Protein AF-A0A8J6JNQ7-F1 (afdb_monomer)

Organism: NCBI:txid2763052

Secondary structure (DSSP, 8-state):
-------SSEEEE-TTSPEEEETT-B-TT----TTS-----BGGG-TTBGGGS-SSS--SEEEB--GGGPPP--TT-GGG-------

Structure (mmCIF, N/CA/C/O backbone):
data_AF-A0A8J6JNQ7-F1
#
_entry.id   AF-A0A8J6JNQ7-F1
#
loop_
_atom_site.group_PDB
_atom_site.id
_atom_site.type_symbol
_atom_site.label_atom_id
_atom_site.label_alt_id
_atom_site.label_comp_id
_atom_site.label_asym_id
_atom_site.label_entity_id
_atom_site.label_seq_id
_atom_site.pdbx_PDB_ins_code
_atom_site.Cartn_x
_atom_site.Cartn_y
_atom_site.Cartn_z
_atom_site.occupancy
_atom_site.B_iso_or_equiv
_atom_site.auth_seq_id
_atom_site.auth_comp_id
_atom_site.auth_asym_id
_atom_site.auth_atom_id
_atom_site.pdbx_PDB_model_num
ATOM 1 N N . MET A 1 1 ? -20.662 -3.254 -17.704 1.00 38.84 1 MET A N 1
ATOM 2 C CA . MET A 1 1 ? -20.079 -2.099 -16.989 1.00 38.84 1 MET A CA 1
ATOM 3 C C . MET A 1 1 ? -18.623 -2.440 -16.722 1.00 38.84 1 MET A C 1
ATOM 5 O O . MET A 1 1 ? -18.378 -3.517 -16.200 1.00 38.84 1 MET A O 1
ATOM 9 N N . LYS A 1 2 ? -17.664 -1.634 -17.191 1.00 49.00 2 LYS A N 1
ATOM 10 C CA . LYS A 1 2 ? -16.252 -1.837 -16.840 1.00 49.00 2 LYS A CA 1
ATOM 11 C C . LYS A 1 2 ? -16.066 -1.225 -15.457 1.00 49.00 2 LYS A C 1
ATOM 13 O O . LYS A 1 2 ? -16.229 -0.020 -15.326 1.00 49.00 2 LYS A O 1
ATOM 18 N N . GLU A 1 3 ? -15.799 -2.044 -14.445 1.00 54.25 3 GLU A N 1
ATOM 19 C CA . GLU A 1 3 ? -15.280 -1.547 -13.172 1.00 54.25 3 GLU A CA 1
ATOM 20 C C . GLU A 1 3 ? -13.963 -0.825 -13.468 1.00 54.25 3 GLU A C 1
ATOM 22 O O . GLU A 1 3 ? -12.943 -1.454 -13.762 1.00 54.25 3 GLU A O 1
ATOM 27 N N . GLU A 1 4 ? -13.990 0.506 -13.457 1.00 59.44 4 GLU A N 1
ATOM 28 C CA . GLU A 1 4 ? -12.776 1.301 -13.334 1.00 59.44 4 GLU A CA 1
ATOM 29 C C . GLU A 1 4 ? -12.193 0.989 -11.960 1.00 59.44 4 GLU A C 1
ATOM 31 O O . GLU A 1 4 ? -12.606 1.531 -10.937 1.00 59.44 4 GLU A O 1
ATOM 36 N N . ARG A 1 5 ? -11.276 0.017 -11.923 1.00 64.31 5 ARG A N 1
ATOM 37 C CA . ARG A 1 5 ? -10.535 -0.306 -10.710 1.00 64.31 5 ARG A CA 1
ATOM 38 C C . ARG A 1 5 ? -9.783 0.948 -10.284 1.00 64.31 5 ARG A C 1
ATOM 40 O O . ARG A 1 5 ? -8.902 1.407 -11.008 1.00 64.31 5 ARG A O 1
ATOM 47 N N . ALA A 1 6 ? -10.140 1.462 -9.111 1.00 71.00 6 ALA A N 1
ATOM 48 C CA . ALA A 1 6 ? -9.364 2.439 -8.367 1.00 71.00 6 ALA A CA 1
ATOM 49 C C . ALA A 1 6 ? -7.877 2.053 -8.418 1.00 71.00 6 ALA A C 1
ATOM 51 O O . ALA A 1 6 ? -7.506 0.933 -8.064 1.00 71.00 6 ALA A O 1
ATOM 52 N N . ARG A 1 7 ? -7.058 2.966 -8.933 1.00 82.50 7 ARG A N 1
ATOM 53 C CA . ARG A 1 7 ? -5.634 2.794 -9.220 1.00 82.50 7 ARG A CA 1
ATOM 54 C C . ARG A 1 7 ? -4.876 3.980 -8.637 1.00 82.50 7 ARG A C 1
ATOM 56 O O . ARG A 1 7 ? -5.411 5.082 -8.553 1.00 82.50 7 ARG A O 1
ATOM 63 N N . GLY A 1 8 ? -3.656 3.739 -8.193 1.00 87.25 8 GLY A N 1
ATOM 64 C CA . GLY A 1 8 ? -2.746 4.741 -7.657 1.00 87.25 8 GLY A CA 1
ATOM 65 C C . GLY A 1 8 ? -3.187 5.389 -6.343 1.00 87.25 8 GLY A C 1
ATOM 66 O O . GLY A 1 8 ? -2.767 6.513 -6.076 1.00 87.25 8 GLY A O 1
ATOM 67 N N . MET A 1 9 ? -4.022 4.740 -5.520 1.00 91.12 9 MET A N 1
ATOM 68 C CA . MET A 1 9 ? -4.654 5.392 -4.361 1.00 91.12 9 MET A CA 1
ATO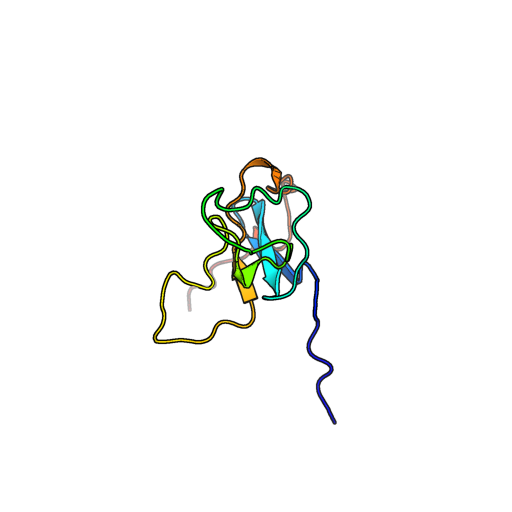M 69 C C . MET A 1 9 ? -4.635 4.572 -3.067 1.00 91.12 9 MET A C 1
ATOM 71 O O . MET A 1 9 ? -4.422 3.358 -3.059 1.00 91.12 9 MET A O 1
ATOM 75 N N . VAL A 1 10 ? -4.880 5.274 -1.958 1.00 91.62 10 VAL A N 1
ATOM 76 C CA . VAL A 1 10 ? -5.233 4.679 -0.665 1.00 91.62 10 VAL A CA 1
ATOM 77 C C . VAL A 1 10 ? -6.729 4.373 -0.694 1.00 91.62 10 VAL A C 1
ATOM 79 O O . VAL A 1 10 ? -7.533 5.264 -0.959 1.00 91.62 10 VAL A O 1
ATOM 82 N N . VAL A 1 11 ? -7.100 3.123 -0.433 1.00 91.62 11 VAL A N 1
ATOM 83 C CA . VAL A 1 11 ? -8.498 2.652 -0.453 1.00 91.62 11 VAL A CA 1
ATOM 84 C C . VAL A 1 11 ? -9.082 2.460 0.947 1.00 91.62 11 VAL A C 1
ATOM 86 O O . VAL A 1 11 ? -10.275 2.219 1.089 1.00 91.62 11 VAL A O 1
ATOM 89 N N . GLY A 1 12 ? -8.254 2.564 1.987 1.00 89.75 12 GLY A N 1
ATOM 90 C CA . GLY A 1 12 ? -8.677 2.438 3.376 1.00 89.75 12 GLY A CA 1
ATOM 91 C C . GLY A 1 12 ? -7.506 2.512 4.348 1.00 89.75 12 GLY A C 1
ATOM 92 O O . GLY A 1 12 ? -6.359 2.718 3.948 1.00 89.75 12 GLY A O 1
ATOM 93 N N . VAL A 1 13 ? -7.800 2.329 5.631 1.00 89.88 13 VAL A N 1
ATOM 94 C CA . VAL A 1 13 ? -6.821 2.299 6.722 1.00 89.88 13 VAL A CA 1
ATOM 95 C C . VAL A 1 13 ? -7.219 1.176 7.679 1.00 89.88 13 VAL A C 1
ATOM 97 O O . VAL A 1 13 ? -8.406 1.005 7.956 1.00 89.88 13 VAL A O 1
ATOM 100 N N . THR A 1 14 ? -6.249 0.391 8.147 1.00 88.50 14 THR A N 1
ATOM 101 C CA . THR A 1 14 ? -6.480 -0.633 9.174 1.00 88.50 14 THR A CA 1
ATOM 102 C C . THR A 1 14 ? -6.725 -0.002 10.549 1.00 88.50 14 THR A C 1
ATOM 104 O O . THR A 1 14 ? -6.439 1.174 10.772 1.00 88.50 14 THR A O 1
ATOM 107 N N . ASP A 1 15 ? -7.205 -0.801 11.493 1.00 84.56 15 ASP A N 1
ATOM 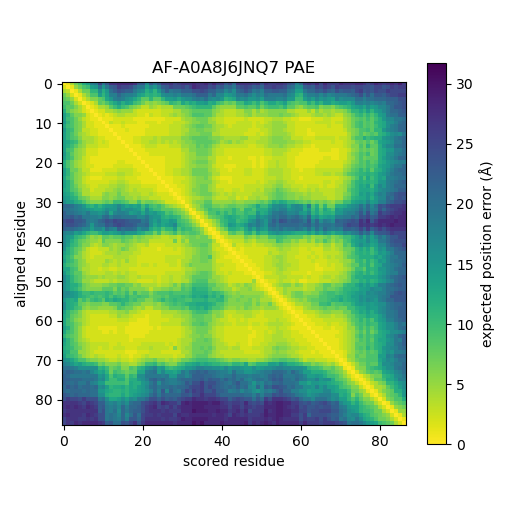108 C CA . ASP A 1 15 ? -7.292 -0.470 12.922 1.00 84.56 15 ASP A CA 1
ATOM 109 C C . ASP A 1 15 ? -5.944 -0.035 13.525 1.00 84.56 15 ASP A C 1
ATOM 111 O O . ASP A 1 15 ? -5.896 0.866 14.351 1.00 84.56 15 ASP A O 1
ATOM 115 N N . GLU A 1 16 ? -4.830 -0.599 13.053 1.00 84.31 16 GLU A N 1
ATOM 116 C CA . GLU A 1 16 ? -3.468 -0.189 13.433 1.00 84.31 16 GLU A CA 1
ATOM 117 C C . GLU A 1 16 ? -2.994 1.127 12.772 1.00 84.31 16 GLU A C 1
ATOM 119 O O . GLU A 1 16 ? -1.827 1.515 12.909 1.00 84.31 16 GLU A O 1
ATOM 124 N N . GLY A 1 17 ? -3.853 1.798 11.997 1.00 88.31 17 GLY A N 1
ATOM 125 C CA . GLY A 1 17 ? -3.515 3.016 11.261 1.00 88.31 17 GLY A CA 1
ATOM 126 C C . GLY A 1 17 ? -2.692 2.772 9.990 1.00 88.31 17 GLY A C 1
ATOM 127 O O . GLY A 1 17 ? -2.130 3.717 9.434 1.00 88.31 17 GLY A O 1
ATOM 128 N N . CYS A 1 18 ? -2.572 1.528 9.509 1.00 90.88 18 CYS A N 1
ATOM 129 C CA . CYS A 1 18 ? -1.794 1.224 8.307 1.00 90.88 18 CYS A CA 1
ATOM 130 C C . CYS A 1 18 ? -2.635 1.466 7.038 1.00 90.88 18 CYS A C 1
ATOM 132 O O . CYS A 1 18 ? -3.715 0.886 6.911 1.00 90.88 18 CYS A O 1
ATOM 134 N N . PRO A 1 19 ? -2.170 2.270 6.064 1.00 91.94 19 PRO A N 1
ATOM 135 C CA . PRO A 1 19 ? -2.908 2.485 4.821 1.00 91.94 19 PRO A CA 1
ATOM 136 C C . PRO A 1 19 ? -3.045 1.201 3.998 1.00 91.94 19 PRO A C 1
ATOM 138 O O . PRO A 1 19 ? -2.075 0.459 3.830 1.00 91.94 19 PRO A O 1
ATOM 141 N N . ILE A 1 20 ? -4.219 0.979 3.416 1.00 92.62 20 ILE A N 1
ATOM 142 C CA . ILE A 1 20 ? -4.465 -0.043 2.396 1.00 92.62 20 ILE A CA 1
ATOM 143 C C . ILE A 1 20 ? -4.312 0.639 1.035 1.00 92.62 20 ILE A C 1
ATOM 145 O O . ILE A 1 20 ? -5.029 1.592 0.734 1.00 92.62 20 ILE A O 1
ATOM 149 N N . VAL A 1 21 ? -3.359 0.185 0.227 1.00 92.94 21 VAL A N 1
ATOM 150 C CA . VAL A 1 21 ? -2.924 0.847 -1.013 1.00 92.94 21 VAL A CA 1
ATOM 151 C C . VAL A 1 21 ? -3.058 -0.077 -2.214 1.00 92.94 21 VAL A C 1
ATOM 153 O O . VAL A 1 21 ? -2.922 -1.293 -2.072 1.00 92.94 21 VAL A O 1
ATOM 156 N N . THR A 1 22 ? -3.289 0.484 -3.399 1.00 93.56 22 THR A N 1
ATOM 157 C CA . THR A 1 22 ? -3.245 -0.265 -4.667 1.00 93.56 22 THR A CA 1
ATOM 158 C C . THR A 1 22 ? -1.803 -0.554 -5.099 1.00 93.56 22 THR A C 1
ATOM 160 O O . THR A 1 22 ? -0.857 0.077 -4.619 1.00 93.56 22 THR A O 1
ATOM 163 N N . GLU A 1 23 ? -1.610 -1.538 -5.982 1.00 89.62 23 GLU A N 1
ATOM 164 C CA . GLU A 1 23 ? -0.278 -1.971 -6.455 1.00 89.62 23 GLU A CA 1
ATOM 165 C C . GLU A 1 23 ? 0.560 -0.842 -7.071 1.00 89.62 23 GLU A C 1
ATOM 167 O O . GLU A 1 23 ? 1.769 -0.756 -6.854 1.00 89.62 23 GLU A O 1
ATOM 172 N N . ASP A 1 24 ? -0.108 0.082 -7.746 1.00 89.75 24 ASP A N 1
ATOM 173 C CA . ASP A 1 24 ? 0.452 1.228 -8.449 1.00 89.75 24 ASP A CA 1
ATOM 174 C C . ASP A 1 24 ? 0.466 2.522 -7.612 1.00 89.75 24 ASP A C 1
ATOM 176 O O . ASP A 1 24 ? 0.843 3.585 -8.106 1.00 89.75 24 ASP A O 1
ATOM 180 N N . TYR A 1 25 ? 0.082 2.464 -6.330 1.00 91.50 25 TYR A N 1
ATOM 181 C CA . TYR A 1 25 ? 0.142 3.626 -5.440 1.00 91.50 25 TYR A CA 1
ATOM 182 C C . TYR A 1 25 ? 1.574 4.164 -5.324 1.00 91.50 25 TYR A C 1
ATOM 184 O O . TYR A 1 25 ? 2.500 3.434 -4.965 1.00 91.50 25 TYR A O 1
ATOM 192 N N . SER A 1 26 ? 1.753 5.458 -5.594 1.00 89.56 26 SER A N 1
ATOM 193 C CA . SER A 1 26 ? 3.050 6.134 -5.499 1.00 89.56 26 SER A CA 1
ATOM 194 C C . SER A 1 26 ? 3.314 6.574 -4.059 1.00 89.56 26 SER A C 1
ATOM 196 O O . SER A 1 26 ? 2.763 7.566 -3.582 1.00 89.56 26 SER A O 1
ATOM 198 N N . CYS A 1 27 ? 4.145 5.815 -3.345 1.00 86.06 27 CYS A N 1
ATOM 199 C CA . CYS A 1 27 ? 4.384 6.022 -1.917 1.00 86.06 27 CYS A CA 1
ATOM 200 C C . CYS A 1 27 ? 5.189 7.313 -1.647 1.00 86.06 27 CYS A C 1
ATOM 202 O O . CYS A 1 27 ? 6.321 7.422 -2.126 1.00 86.06 27 CYS A O 1
ATOM 204 N N . PRO A 1 28 ? 4.696 8.256 -0.816 1.00 83.75 28 PRO A N 1
ATOM 205 C CA . PRO A 1 28 ? 5.441 9.473 -0.472 1.00 83.75 28 PRO A CA 1
ATOM 206 C C . PRO A 1 28 ? 6.751 9.182 0.271 1.00 83.75 28 PRO A C 1
ATOM 208 O O . PRO A 1 28 ? 7.774 9.806 0.006 1.00 83.75 28 PRO A O 1
ATOM 211 N N . SER A 1 29 ? 6.735 8.179 1.152 1.00 85.56 29 SER A N 1
ATOM 212 C CA . SER A 1 29 ? 7.894 7.723 1.934 1.00 85.56 29 SER A CA 1
ATOM 213 C C . SER A 1 29 ? 8.700 6.628 1.222 1.00 85.56 29 SER A C 1
ATOM 215 O O . SER A 1 29 ? 9.330 5.782 1.866 1.00 85.56 29 SER A O 1
ATOM 217 N N . TRP A 1 30 ? 8.636 6.583 -0.114 1.00 80.75 30 TRP A N 1
ATOM 218 C CA . TRP A 1 30 ? 9.342 5.590 -0.913 1.00 80.75 30 TRP A CA 1
ATOM 219 C C . TRP A 1 30 ? 10.843 5.611 -0.611 1.00 80.75 30 TRP A C 1
ATOM 221 O O . TRP A 1 30 ? 11.549 6.585 -0.864 1.00 80.75 30 TRP A O 1
ATOM 231 N N . THR A 1 31 ? 11.338 4.486 -0.103 1.00 73.25 31 THR A N 1
ATOM 232 C CA . THR A 1 31 ? 12.763 4.234 0.104 1.00 73.25 31 THR A CA 1
ATOM 233 C C . THR A 1 31 ? 13.099 2.985 -0.687 1.00 73.25 31 THR A C 1
ATOM 235 O O . THR A 1 31 ? 12.921 1.862 -0.212 1.00 73.25 31 THR A O 1
ATOM 238 N N . GLY A 1 32 ? 13.490 3.187 -1.947 1.00 67.62 32 GLY A N 1
ATOM 239 C CA . GLY A 1 32 ? 13.807 2.088 -2.853 1.00 67.62 32 GLY A CA 1
ATOM 240 C C . GLY A 1 32 ? 14.812 1.123 -2.227 1.00 67.62 32 GLY A C 1
ATOM 241 O O . GLY A 1 32 ? 15.657 1.505 -1.413 1.00 67.62 32 GLY A O 1
ATOM 242 N N . SER A 1 33 ? 14.735 -0.153 -2.594 1.00 60.97 33 SER A N 1
ATOM 243 C CA . SER A 1 33 ? 15.787 -1.098 -2.240 1.00 60.97 33 SER A CA 1
ATOM 244 C C . SER A 1 33 ? 17.045 -0.676 -2.998 1.00 60.97 33 SER A C 1
ATOM 246 O O . SER A 1 33 ? 17.086 -0.826 -4.217 1.00 60.97 33 SER A O 1
ATOM 248 N N . GLY A 1 34 ? 18.048 -0.127 -2.310 1.00 60.56 34 GLY A N 1
ATOM 249 C CA . GLY A 1 34 ? 19.270 0.458 -2.891 1.00 60.56 34 GLY A CA 1
ATOM 250 C C . GLY A 1 34 ? 20.174 -0.484 -3.710 1.00 60.56 34 GLY A C 1
ATOM 251 O O . GLY A 1 34 ? 21.362 -0.217 -3.835 1.00 60.56 34 GLY A O 1
ATOM 252 N N . ARG A 1 35 ? 19.650 -1.597 -4.239 1.00 59.47 35 ARG A N 1
ATOM 253 C CA . ARG A 1 35 ? 20.341 -2.593 -5.070 1.00 59.47 35 ARG A CA 1
ATOM 254 C C . ARG A 1 35 ? 19.588 -2.951 -6.368 1.00 59.47 35 ARG A C 1
ATOM 256 O O . ARG A 1 35 ? 19.786 -4.043 -6.888 1.00 59.47 35 ARG A O 1
ATOM 263 N N . GLY A 1 36 ? 18.741 -2.074 -6.918 1.00 60.28 36 GLY A N 1
ATOM 264 C CA . GLY A 1 36 ? 18.052 -2.360 -8.187 1.00 60.28 36 GLY A CA 1
ATOM 265 C C . GLY A 1 36 ? 17.419 -1.158 -8.898 1.00 60.28 36 GLY A C 1
ATOM 266 O O . GLY A 1 36 ? 17.181 -0.118 -8.291 1.00 60.28 36 GLY A O 1
ATOM 267 N N . LEU A 1 37 ? 17.132 -1.351 -10.194 1.00 52.19 37 LEU A N 1
ATOM 268 C CA . LEU A 1 37 ? 16.575 -0.411 -11.190 1.00 52.19 37 LEU A CA 1
ATOM 269 C C . LEU A 1 37 ? 15.127 0.061 -10.931 1.00 52.19 37 LEU A C 1
ATOM 271 O O . LEU A 1 37 ? 14.417 0.428 -11.864 1.00 52.19 37 LEU A O 1
ATOM 275 N N . SER A 1 38 ? 14.633 0.070 -9.699 1.00 56.91 38 SER A N 1
ATOM 276 C CA . SER A 1 38 ? 13.256 0.506 -9.450 1.00 56.91 38 SER A CA 1
ATOM 277 C C . SER A 1 38 ? 13.224 2.012 -9.181 1.00 56.91 38 SER A C 1
ATOM 279 O O . SER A 1 38 ? 12.969 2.452 -8.065 1.00 56.91 38 SER A O 1
ATOM 281 N N . ALA A 1 39 ? 13.481 2.813 -10.226 1.00 62.78 39 ALA A N 1
ATOM 282 C CA . ALA A 1 39 ? 13.130 4.243 -10.257 1.00 62.78 39 ALA A CA 1
ATOM 283 C C . ALA A 1 39 ? 11.605 4.465 -10.137 1.00 62.78 39 ALA A C 1
ATOM 285 O O . ALA A 1 39 ? 11.138 5.573 -9.877 1.00 62.78 39 ALA A O 1
ATOM 286 N N . VAL A 1 40 ? 10.840 3.387 -10.316 1.00 74.50 40 VAL A N 1
ATOM 287 C CA . VAL A 1 40 ? 9.392 3.311 -10.169 1.00 74.50 40 VAL A CA 1
ATOM 288 C C . VAL A 1 40 ? 9.015 3.395 -8.687 1.00 74.50 40 VAL A C 1
ATOM 290 O O . VAL A 1 40 ? 9.477 2.593 -7.878 1.00 74.50 40 VAL A O 1
ATOM 293 N N . ARG A 1 41 ? 8.168 4.369 -8.335 1.00 80.38 41 ARG A N 1
ATOM 294 C CA . ARG A 1 41 ? 7.712 4.636 -6.954 1.00 80.38 41 ARG A CA 1
ATOM 295 C C . ARG A 1 41 ? 6.446 3.866 -6.554 1.00 80.38 41 ARG A C 1
ATOM 297 O O . ARG A 1 41 ? 5.857 4.152 -5.513 1.00 80.38 41 ARG A O 1
ATOM 304 N N . GLU A 1 42 ? 6.029 2.910 -7.377 1.00 85.88 42 GLU A N 1
ATOM 305 C CA . GLU A 1 42 ? 4.847 2.078 -7.151 1.00 85.88 42 GLU A CA 1
ATOM 306 C C . GLU A 1 42 ? 5.042 1.156 -5.946 1.00 85.88 42 GLU A C 1
ATOM 308 O O . GLU A 1 42 ? 6.070 0.484 -5.795 1.00 85.88 42 GLU A O 1
ATOM 313 N N . CYS A 1 43 ? 4.023 1.088 -5.094 1.00 87.56 43 CYS A N 1
ATOM 314 C CA . CYS A 1 43 ? 4.044 0.315 -3.864 1.00 87.56 43 CYS A CA 1
ATOM 315 C C . CYS A 1 43 ? 4.277 -1.184 -4.090 1.00 87.56 43 CYS A C 1
ATOM 317 O O . CYS A 1 43 ? 4.825 -1.827 -3.197 1.00 87.56 43 CYS A O 1
ATOM 319 N N . TRP A 1 44 ? 3.975 -1.727 -5.272 1.00 86.19 44 TRP A N 1
ATOM 320 C CA . TRP A 1 44 ? 4.341 -3.086 -5.687 1.00 86.19 44 TRP A CA 1
ATOM 321 C C . TRP A 1 44 ? 5.825 -3.427 -5.472 1.00 86.19 44 TRP A C 1
ATOM 323 O O . TRP A 1 44 ? 6.179 -4.559 -5.131 1.00 86.19 44 TRP A O 1
ATOM 333 N N . TYR A 1 45 ? 6.710 -2.445 -5.651 1.00 83.38 45 TYR A N 1
ATOM 334 C CA . TYR A 1 45 ? 8.152 -2.612 -5.479 1.00 83.38 45 TYR A CA 1
ATOM 335 C C . TYR A 1 45 ? 8.623 -2.275 -4.051 1.00 83.38 45 TYR A C 1
ATOM 337 O O . TYR A 1 45 ? 9.808 -2.406 -3.738 1.00 83.38 45 TYR A O 1
ATOM 345 N N . CYS A 1 46 ? 7.729 -1.798 -3.180 1.00 82.88 46 CYS A N 1
ATOM 346 C CA . CYS A 1 46 ? 8.086 -1.289 -1.860 1.00 82.88 46 CYS A CA 1
ATOM 347 C C . CYS A 1 46 ? 8.352 -2.438 -0.890 1.00 82.88 46 CYS A C 1
ATOM 349 O O . CYS A 1 46 ? 7.509 -3.312 -0.709 1.00 82.88 46 CYS A O 1
ATOM 351 N N . LYS A 1 47 ? 9.464 -2.375 -0.147 1.00 85.06 47 LYS A N 1
ATOM 352 C CA . LYS A 1 47 ? 9.773 -3.350 0.918 1.00 85.06 47 LYS A CA 1
ATOM 353 C C . LYS A 1 47 ? 8.757 -3.365 2.071 1.00 85.06 47 LYS A C 1
ATOM 355 O O . LYS A 1 47 ? 8.729 -4.316 2.842 1.00 85.06 47 LYS A O 1
ATOM 360 N N . TYR A 1 48 ? 7.984 -2.288 2.232 1.00 87.44 48 TYR A N 1
ATOM 361 C CA . TYR A 1 48 ? 6.972 -2.155 3.285 1.00 87.44 48 TYR A CA 1
ATOM 362 C C . TYR A 1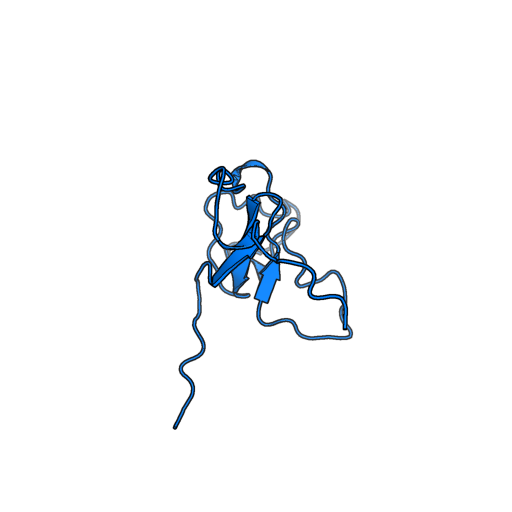 48 ? 5.575 -2.601 2.847 1.00 87.44 48 TYR A C 1
ATOM 364 O O . TYR A 1 48 ? 4.678 -2.635 3.686 1.00 87.44 48 TYR A 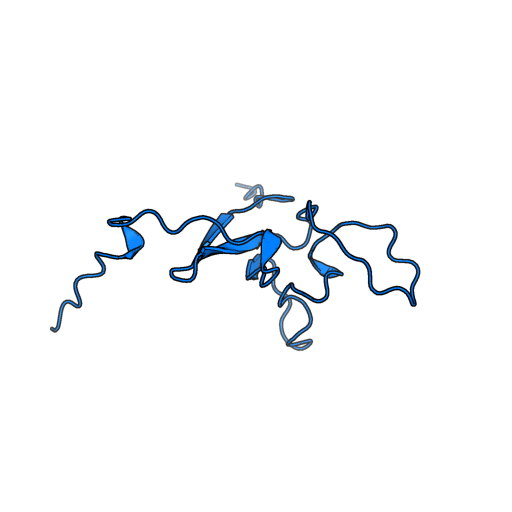O 1
ATOM 372 N N . ALA A 1 49 ? 5.366 -2.865 1.557 1.00 87.88 49 ALA A N 1
ATOM 373 C CA . ALA A 1 49 ? 4.082 -3.309 1.041 1.00 87.88 49 ALA A CA 1
ATOM 374 C C . ALA A 1 49 ? 4.054 -4.837 0.940 1.00 87.88 49 ALA A C 1
ATOM 376 O O . ALA A 1 49 ? 5.055 -5.479 0.619 1.00 87.88 49 ALA A O 1
ATOM 377 N N . ASP A 1 50 ? 2.887 -5.424 1.189 1.00 86.81 50 ASP A N 1
ATOM 378 C CA . ASP A 1 50 ? 2.746 -6.878 1.309 1.00 86.81 50 ASP A CA 1
ATOM 379 C C . ASP A 1 50 ? 2.593 -7.596 -0.049 1.00 86.81 50 ASP A C 1
ATOM 381 O O . ASP A 1 50 ? 2.523 -8.823 -0.082 1.00 86.81 50 ASP A O 1
ATOM 385 N N . PHE A 1 51 ? 2.621 -6.860 -1.170 1.00 86.12 51 PHE A N 1
ATOM 386 C CA . PHE A 1 51 ? 2.414 -7.372 -2.535 1.00 86.12 51 PHE A CA 1
ATOM 387 C C . PHE A 1 51 ? 3.262 -8.596 -2.906 1.00 86.12 51 PHE A C 1
ATOM 389 O O . PHE A 1 51 ? 2.805 -9.447 -3.660 1.00 86.12 51 PHE A O 1
ATOM 396 N N . ARG A 1 52 ? 4.487 -8.708 -2.375 1.00 75.94 52 ARG A N 1
ATOM 397 C CA . ARG A 1 52 ? 5.424 -9.804 -2.692 1.00 75.94 52 ARG A CA 1
ATOM 398 C C . ARG A 1 52 ? 5.623 -10.821 -1.570 1.00 75.94 52 ARG A C 1
ATOM 400 O O 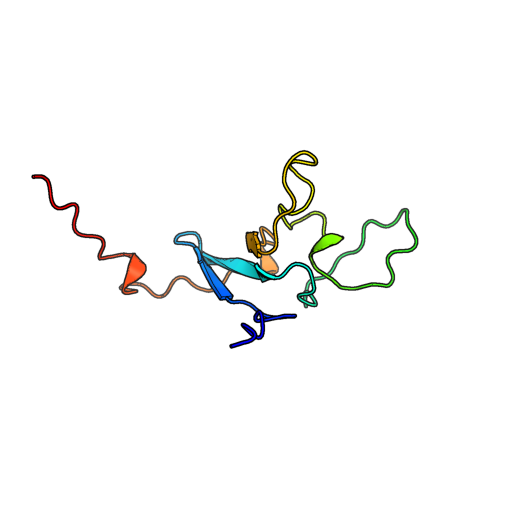. ARG A 1 52 ? 6.477 -11.692 -1.696 1.00 75.94 52 ARG A O 1
ATOM 407 N N . LYS A 1 53 ? 4.868 -10.736 -0.469 1.00 76.94 53 LYS A N 1
ATOM 408 C CA . LYS A 1 53 ? 4.989 -11.716 0.628 1.00 76.94 53 LYS A CA 1
ATOM 409 C C . LYS A 1 53 ? 4.542 -13.119 0.220 1.00 76.94 53 LYS A C 1
ATOM 411 O O . LYS A 1 53 ? 4.981 -14.095 0.819 1.00 76.94 53 LYS A O 1
ATOM 416 N N . ARG A 1 54 ? 3.673 -13.206 -0.784 1.00 73.06 54 ARG A N 1
ATOM 417 C CA . ARG A 1 54 ? 3.145 -14.438 -1.362 1.00 73.06 54 ARG A CA 1
ATOM 418 C C . ARG A 1 54 ? 3.155 -14.294 -2.876 1.00 73.06 54 ARG A C 1
ATOM 420 O O . ARG A 1 54 ? 2.510 -13.400 -3.404 1.00 73.06 54 ARG A O 1
ATOM 427 N N . THR A 1 55 ? 3.932 -15.122 -3.566 1.00 70.75 55 THR A N 1
ATOM 428 C CA . THR A 1 55 ? 4.041 -15.092 -5.037 1.00 70.75 55 THR A CA 1
ATOM 429 C C . THR A 1 55 ? 3.004 -15.978 -5.722 1.00 70.75 55 THR A C 1
ATOM 431 O O . THR A 1 55 ? 2.885 -15.948 -6.941 1.00 70.75 55 THR A O 1
ATOM 434 N N . ASP A 1 56 ? 2.259 -16.763 -4.946 1.00 82.00 56 ASP A N 1
ATOM 435 C CA . ASP A 1 56 ? 1.177 -17.638 -5.393 1.00 82.00 56 ASP A CA 1
ATOM 436 C C . ASP A 1 56 ? -0.156 -16.898 -5.598 1.00 82.00 56 ASP A C 1
ATOM 438 O O . ASP A 1 56 ? -1.060 -17.431 -6.235 1.00 82.00 56 ASP A O 1
ATOM 442 N N . VAL A 1 57 ? -0.278 -15.665 -5.092 1.00 78.56 57 VAL A N 1
ATOM 443 C CA . VAL A 1 57 ? -1.490 -14.844 -5.198 1.00 78.56 57 VAL A CA 1
ATOM 444 C C . VAL A 1 57 ? -1.130 -13.442 -5.678 1.00 78.56 57 VAL A C 1
ATOM 446 O O . VAL A 1 57 ? -0.370 -12.728 -5.029 1.00 78.56 57 VAL A O 1
ATOM 449 N N . THR A 1 58 ? -1.714 -13.014 -6.798 1.00 80.00 58 THR A N 1
ATOM 450 C CA . THR A 1 58 ? -1.608 -11.624 -7.257 1.00 80.00 58 THR A CA 1
ATOM 451 C C . THR A 1 58 ? -2.566 -10.745 -6.457 1.00 80.00 58 THR A C 1
ATOM 453 O O . THR A 1 58 ? -3.784 -10.872 -6.575 1.00 80.00 58 THR A O 1
ATOM 456 N N . LEU A 1 59 ? -2.019 -9.849 -5.637 1.00 85.88 59 LEU A N 1
ATOM 457 C CA . LEU A 1 59 ? -2.789 -8.895 -4.842 1.00 85.88 59 LEU A CA 1
ATOM 458 C C . LEU A 1 59 ? -2.934 -7.566 -5.592 1.00 85.88 59 LEU A C 1
ATOM 460 O O . LEU A 1 59 ? -1.933 -6.969 -5.969 1.00 85.88 59 LEU A O 1
ATOM 464 N N . SER A 1 60 ? -4.162 -7.064 -5.748 1.00 88.56 60 SER A N 1
ATOM 465 C CA . SER A 1 60 ? -4.417 -5.721 -6.302 1.00 88.56 60 SER A CA 1
ATOM 466 C C . SER A 1 60 ? -4.387 -4.613 -5.243 1.00 88.56 60 SER A C 1
ATOM 468 O O . SER A 1 60 ? -4.287 -3.434 -5.574 1.00 88.56 60 SER A O 1
ATOM 470 N N . VAL A 1 61 ? -4.476 -4.990 -3.964 1.00 91.69 61 VAL A N 1
ATOM 471 C CA . VAL A 1 61 ? -4.355 -4.103 -2.800 1.00 91.69 61 VAL A CA 1
ATOM 472 C C . VAL A 1 61 ? -3.462 -4.746 -1.744 1.00 91.69 61 VAL A C 1
ATOM 474 O O . VAL A 1 61 ? -3.444 -5.969 -1.604 1.00 91.69 61 VAL A O 1
ATOM 477 N N . SER A 1 62 ? -2.724 -3.941 -0.985 1.00 91.94 62 SER A N 1
ATOM 478 C CA . SER A 1 62 ? -1.931 -4.430 0.144 1.00 91.94 62 SER A CA 1
ATOM 479 C C . SER A 1 62 ? -1.880 -3.423 1.288 1.00 91.94 62 SER A C 1
ATOM 481 O O . SER A 1 62 ? -2.175 -2.243 1.116 1.00 91.94 62 SER A O 1
ATOM 483 N N . ILE A 1 63 ? -1.490 -3.897 2.470 1.00 92.06 63 ILE A N 1
ATOM 484 C CA . ILE A 1 63 ? -1.272 -3.046 3.640 1.00 92.06 63 ILE A CA 1
ATOM 485 C C . ILE A 1 63 ? 0.132 -2.435 3.543 1.00 92.06 63 ILE A C 1
ATOM 487 O O . ILE A 1 63 ? 1.133 -3.154 3.489 1.00 92.06 63 ILE A O 1
ATOM 491 N N . CYS A 1 64 ? 0.216 -1.105 3.541 1.00 90.81 64 CYS A N 1
ATOM 492 C CA . CYS A 1 64 ? 1.466 -0.368 3.654 1.00 90.81 64 CYS A CA 1
ATOM 493 C C . CYS A 1 64 ? 1.915 -0.342 5.118 1.00 90.81 64 CYS A C 1
ATOM 495 O O . CYS A 1 64 ? 1.322 0.335 5.954 1.00 90.81 64 CYS A O 1
ATOM 497 N N . ARG A 1 65 ? 3.012 -1.035 5.430 1.00 89.94 65 ARG A N 1
ATOM 498 C CA . ARG A 1 65 ? 3.572 -1.103 6.791 1.00 89.94 65 ARG A CA 1
ATOM 499 C C . ARG A 1 65 ? 4.668 -0.070 7.052 1.00 89.94 65 ARG A C 1
ATOM 501 O O . ARG A 1 65 ? 5.437 -0.219 7.999 1.00 89.94 65 ARG A O 1
ATOM 508 N N . CYS A 1 66 ? 4.794 0.953 6.203 1.00 89.50 66 CYS A N 1
ATOM 509 C CA . CYS A 1 66 ? 5.785 2.007 6.398 1.00 89.50 66 CYS A CA 1
ATOM 510 C C . CYS A 1 66 ? 5.396 2.830 7.639 1.00 89.50 66 CYS A C 1
ATOM 512 O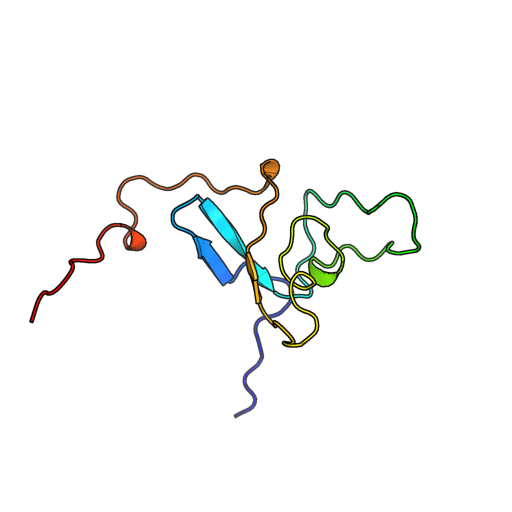 O . CYS A 1 66 ? 4.325 3.437 7.619 1.00 89.50 66 CYS A O 1
ATOM 514 N N . PRO A 1 67 ? 6.230 2.899 8.697 1.00 88.75 67 PRO A N 1
ATOM 515 C CA . PRO A 1 67 ? 5.856 3.593 9.933 1.00 88.75 67 PRO A CA 1
ATOM 516 C C . PRO A 1 67 ? 5.503 5.069 9.722 1.00 88.75 67 PRO A C 1
ATOM 518 O O . PRO A 1 67 ? 4.604 5.583 10.374 1.00 88.75 67 PRO A O 1
ATOM 521 N N . VAL A 1 68 ? 6.169 5.727 8.769 1.00 89.38 68 VAL A N 1
ATOM 522 C CA . VAL A 1 68 ? 5.977 7.151 8.441 1.00 89.38 68 VAL A CA 1
ATOM 523 C C . VAL A 1 68 ? 4.638 7.413 7.743 1.00 89.38 68 VAL A C 1
ATOM 525 O O . VAL A 1 68 ? 4.122 8.521 7.799 1.00 89.38 68 VAL A O 1
ATOM 528 N N . ASN A 1 69 ? 4.053 6.394 7.106 1.00 88.19 69 ASN A N 1
ATOM 529 C CA . ASN A 1 69 ? 2.767 6.514 6.421 1.00 88.19 69 ASN A CA 1
ATOM 530 C C . ASN A 1 69 ? 1.581 6.130 7.312 1.00 88.19 69 ASN A C 1
ATOM 532 O O . ASN A 1 69 ? 0.457 6.097 6.817 1.00 88.19 69 ASN A O 1
ATOM 536 N N . ARG A 1 70 ? 1.802 5.784 8.587 1.00 88.88 70 ARG A N 1
ATOM 537 C CA . ARG A 1 70 ? 0.694 5.456 9.485 1.00 88.88 70 ARG A CA 1
ATOM 538 C C . ARG A 1 70 ? -0.207 6.676 9.643 1.00 88.88 70 ARG A C 1
ATOM 540 O O . ARG A 1 70 ? 0.258 7.752 10.013 1.00 88.88 70 ARG A O 1
ATOM 547 N N . ALA A 1 71 ? -1.489 6.496 9.357 1.00 83.00 71 ALA A N 1
ATOM 548 C CA . ALA A 1 71 ? -2.488 7.504 9.647 1.00 83.00 71 ALA A CA 1
ATOM 549 C C . ALA A 1 71 ? -2.732 7.542 11.160 1.00 83.00 71 ALA A C 1
ATOM 551 O O . ALA A 1 71 ? -2.682 6.510 11.835 1.00 83.00 71 ALA A O 1
ATOM 552 N N . ALA A 1 72 ? -3.008 8.732 11.695 1.00 72.38 72 ALA A N 1
ATOM 553 C CA . ALA A 1 72 ? -3.521 8.836 13.050 1.00 72.38 72 ALA A CA 1
ATOM 554 C C . ALA A 1 72 ? -4.852 8.077 13.109 1.00 72.38 72 ALA A C 1
ATOM 556 O O . ALA A 1 72 ? -5.774 8.381 12.351 1.00 72.38 72 ALA A O 1
ATOM 557 N N . ILE A 1 73 ? -4.938 7.082 13.991 1.00 65.44 73 ILE A N 1
ATOM 558 C CA . ILE A 1 73 ? -6.208 6.426 14.283 1.00 65.44 73 ILE A CA 1
ATOM 559 C C . ILE A 1 73 ? -7.072 7.496 14.948 1.00 65.44 73 ILE A C 1
ATOM 561 O O . ILE A 1 73 ? -6.738 7.989 16.030 1.00 65.44 73 ILE A O 1
ATOM 565 N N . LEU A 1 74 ? -8.143 7.909 14.273 1.00 58.38 74 LEU A N 1
ATOM 566 C CA . LEU A 1 74 ? -9.152 8.745 14.904 1.00 58.38 74 LEU A CA 1
ATOM 567 C C . LEU A 1 74 ? -9.778 7.895 16.010 1.00 58.38 74 LEU A C 1
ATOM 569 O O . LEU A 1 74 ? -10.389 6.865 15.718 1.00 58.38 74 LEU A O 1
ATOM 573 N N . ARG A 1 75 ? -9.582 8.302 17.270 1.00 55.16 75 ARG A N 1
ATOM 574 C CA . ARG 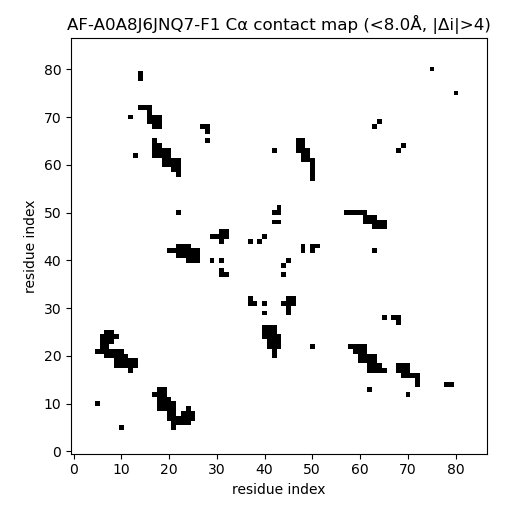A 1 75 ? -10.351 7.745 18.390 1.00 55.16 75 ARG A CA 1
ATOM 575 C C . ARG A 1 75 ? -11.835 7.843 18.018 1.00 55.16 75 ARG A C 1
ATOM 577 O O . ARG A 1 75 ? -12.233 8.848 17.428 1.00 55.16 75 ARG A O 1
ATOM 584 N N . ASP A 1 76 ? -12.598 6.784 18.285 1.00 59.34 76 ASP A N 1
ATOM 585 C CA . ASP A 1 76 ? -14.028 6.674 17.962 1.00 59.34 76 ASP A CA 1
ATOM 586 C C . ASP A 1 76 ? -14.378 6.497 16.465 1.00 59.34 76 ASP A C 1
ATOM 588 O O . ASP A 1 76 ? -15.522 6.741 16.065 1.00 59.34 76 ASP A O 1
ATOM 592 N N . SER A 1 77 ? -13.435 6.074 15.608 1.00 56.16 77 SER A N 1
ATOM 593 C CA . SER A 1 77 ? -13.757 5.781 14.199 1.00 56.16 77 SER A CA 1
ATOM 594 C C . SER A 1 77 ? -14.820 4.678 14.071 1.00 56.16 77 SER A C 1
ATOM 596 O O . SER A 1 77 ? -14.858 3.744 14.869 1.00 56.16 77 SER A O 1
ATOM 598 N N . GLU A 1 78 ? -15.666 4.745 13.039 1.00 56.94 78 GLU A N 1
ATOM 599 C CA . GLU A 1 78 ? -16.741 3.764 12.781 1.00 56.94 78 GLU A CA 1
ATOM 600 C C . GLU A 1 78 ? -16.229 2.307 12.708 1.00 56.94 78 GLU A C 1
ATOM 602 O O . GLU A 1 78 ? -16.964 1.382 13.042 1.00 56.94 78 GLU A O 1
ATOM 607 N N . ASN A 1 79 ? -14.951 2.101 12.357 1.00 51.47 79 ASN A N 1
ATOM 608 C CA . ASN A 1 79 ? -14.295 0.787 12.338 1.00 51.47 79 ASN A CA 1
ATOM 609 C C . ASN A 1 79 ? -14.052 0.190 13.741 1.00 51.47 79 ASN A C 1
ATOM 611 O O . ASN A 1 79 ? -13.840 -1.013 13.849 1.00 51.47 79 ASN A O 1
ATOM 615 N N . GLU A 1 80 ? -14.080 0.993 14.811 1.00 49.16 80 GLU A N 1
ATOM 616 C CA . GLU A 1 80 ? -13.966 0.526 16.204 1.00 49.16 80 GLU A CA 1
ATOM 617 C C . GLU A 1 80 ? -15.288 -0.082 16.707 1.00 49.16 80 GLU A C 1
ATOM 619 O O . GLU A 1 80 ? -15.301 -0.957 17.571 1.00 49.16 80 GLU A O 1
ATOM 624 N N . LYS A 1 81 ? -16.422 0.327 16.124 1.00 49.78 81 LYS A N 1
ATOM 625 C CA . LYS A 1 81 ? -17.771 -0.065 16.559 1.00 49.78 81 LYS A CA 1
ATOM 626 C C . LYS A 1 81 ? -18.264 -1.358 15.913 1.00 49.78 81 LYS A C 1
ATOM 628 O O . LYS A 1 81 ? -19.462 -1.501 15.660 1.00 49.78 81 LYS A O 1
ATOM 633 N N . GLN A 1 82 ? -17.379 -2.317 15.641 1.00 48.97 82 GLN A N 1
ATOM 634 C CA . GLN A 1 82 ? -17.831 -3.642 15.233 1.00 48.97 82 GLN A CA 1
ATOM 635 C C . GLN A 1 82 ? -18.414 -4.360 16.458 1.00 48.97 82 GLN A C 1
ATOM 637 O O . GLN A 1 82 ? -17.742 -5.138 17.131 1.00 48.97 82 GLN A O 1
ATOM 642 N N . GLU A 1 83 ? -19.678 -4.062 16.773 1.00 47.16 83 GLU A N 1
ATOM 643 C CA . GLU A 1 83 ? -2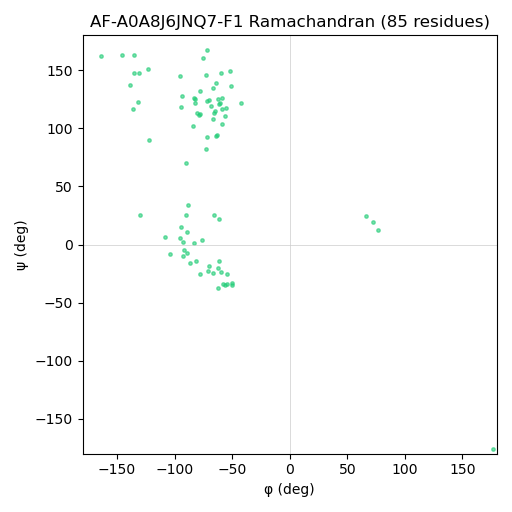0.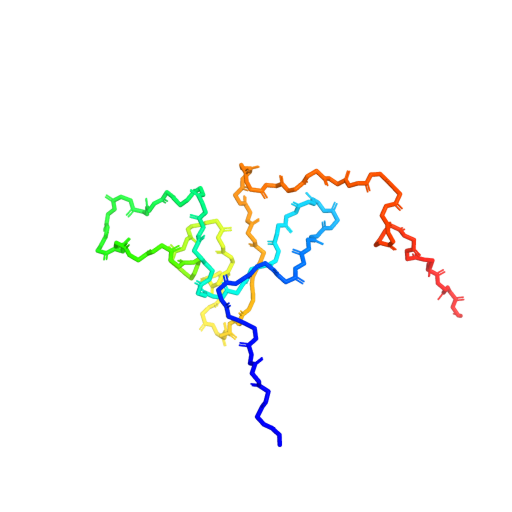456 -4.834 17.734 1.00 47.16 83 GLU A CA 1
ATOM 644 C C . GLU A 1 83 ? -20.463 -6.292 17.274 1.00 47.16 83 GLU A C 1
ATOM 646 O O . GLU A 1 83 ? -21.059 -6.654 16.253 1.00 47.16 83 GLU A O 1
ATOM 651 N N . VAL A 1 84 ? -19.771 -7.136 18.036 1.00 49.75 84 VAL A N 1
ATOM 652 C CA . VAL A 1 84 ? -19.838 -8.586 17.907 1.00 49.75 84 VAL A CA 1
ATOM 653 C C . VAL A 1 84 ? -21.274 -8.994 18.227 1.00 49.75 84 VAL A C 1
ATOM 655 O O . VAL A 1 84 ? -21.646 -9.167 19.386 1.00 49.75 84 VAL A O 1
ATOM 658 N N . ARG A 1 85 ? -22.112 -9.128 17.195 1.00 45.72 85 ARG A N 1
ATOM 659 C CA . ARG A 1 85 ? -23.400 -9.811 17.320 1.00 45.72 85 ARG A CA 1
ATOM 660 C C . ARG A 1 85 ? -23.115 -11.299 17.469 1.00 45.72 85 ARG A C 1
ATOM 662 O O . ARG A 1 85 ? -22.969 -12.010 16.479 1.00 45.72 85 ARG A O 1
ATOM 669 N N . TYR A 1 86 ? -23.003 -11.747 18.714 1.00 45.62 86 TYR A N 1
ATOM 670 C CA . TYR A 1 86 ? -23.196 -13.153 19.042 1.00 45.62 86 TYR A CA 1
ATOM 671 C C . TYR A 1 86 ? -24.638 -13.518 18.665 1.00 45.62 86 TYR A C 1
ATOM 673 O O . TYR A 1 86 ? -25.576 -12.872 19.136 1.00 45.62 86 TYR A O 1
ATOM 681 N N . VAL A 1 87 ? -24.787 -14.495 17.768 1.00 54.41 87 VAL A N 1
ATOM 682 C CA . VAL A 1 87 ? -26.061 -15.161 17.454 1.00 54.41 87 VAL A CA 1
ATOM 683 C C . VAL A 1 87 ? -26.100 -16.482 18.199 1.00 54.41 87 VAL A C 1
ATOM 685 O O . VAL A 1 87 ? -25.042 -17.154 18.209 1.00 54.41 87 VAL A O 1
#

Solvent-accessible surface area (backbone atoms only — not comparable to full-atom values): 5558 Å² total; per-residue (Å²): 133,84,80,80,71,84,67,52,39,74,81,48,64,47,93,90,11,31,32,27,28,19,41,58,14,65,46,91,85,64,68,68,66,95,85,62,91,58,86,64,52,29,31,54,72,35,90,47,30,51,47,68,80,45,88,90,52,92,54,67,58,32,52,37,66,43,78,89,63,44,47,81,67,60,83,88,40,78,84,75,66,69,74,80,78,82,127

Radius of gyration: 15.24 Å; Cα contacts (8 Å, |Δi|>4): 135; chains: 1; bounding box: 46×27×36 Å

Foldseek 3Di:
DDPPPDAQDFPDADLQQWTKHFQQNQDPPADAPPPDDCPRRGCVRGPQWCQPVDPPDGDRITTRRDPVNRHPNDVPPPVVPPPPPDD

pLDDT: mean 75.8, std 15.62, range [38.84, 93.56]

Sequence (87 aa):
MKEERARGMVVGVTDEGCPIVTEDYSCPSWTGSGRGLSAVRECWYCKYADFRKRTDVTLSVSICRCPVNRAAILRDSENEKQEVRYV

Mean predicted aligned error: 9.91 Å